Protein AF-A0A7C2YFM9-F1 (afdb_monomer_lite)

Radius of gyration: 23.88 Å; chains: 1; bounding box: 37×50×71 Å

Sequence (76 aa):
MAKSNDKPGTTAENAKAFTTLSGVPLERIYTPADLATLDPEQHIGYPGAFPFTRGVYPTMYRGRLWTMRQYAGFGT

Secondary structure (DSSP, 8-state):
-----------GGG-S--B-TTS-B--S---GGGGTT--HHHHT--TTSTT-TT-SSSSGGGTS------------

Structure (mmCIF, N/CA/C/O backbone):
data_AF-A0A7C2YFM9-F1
#
_entry.id   AF-A0A7C2YFM9-F1
#
loop_
_atom_site.group_PDB
_atom_site.id
_atom_site.type_symbol
_atom_site.label_atom_id
_atom_site.label_alt_id
_atom_site.label_comp_id
_atom_site.label_asym_id
_atom_site.label_entity_id
_atom_site.label_seq_id
_atom_site.pdbx_PDB_ins_code
_atom_site.Cartn_x
_atom_site.Cartn_y
_atom_site.Cartn_z
_atom_site.occupancy
_atom_site.B_iso_or_equiv
_atom_site.auth_seq_id
_atom_site.auth_comp_id
_atom_site.auth_asym_id
_atom_site.auth_atom_id
_atom_site.pdbx_PDB_model_num
ATOM 1 N N . MET A 1 1 ? -21.118 -9.871 57.719 1.00 37.75 1 MET A N 1
ATOM 2 C CA . MET A 1 1 ? -22.074 -10.506 56.790 1.00 37.75 1 MET A CA 1
ATOM 3 C C . MET A 1 1 ? -22.003 -9.740 55.470 1.00 37.75 1 MET A C 1
ATOM 5 O O . MET A 1 1 ? -22.129 -8.529 55.516 1.00 37.75 1 MET A O 1
ATOM 9 N N . ALA A 1 2 ? -21.677 -10.443 54.379 1.00 41.03 2 ALA A N 1
ATOM 10 C CA . ALA A 1 2 ? -21.680 -10.055 52.957 1.00 41.03 2 ALA A CA 1
ATOM 11 C C . ALA A 1 2 ? -21.082 -8.691 52.527 1.00 41.03 2 ALA A C 1
ATOM 13 O O . ALA A 1 2 ? -21.711 -7.644 52.621 1.00 41.03 2 ALA A O 1
ATOM 14 N N . LYS A 1 3 ? -19.885 -8.749 51.922 1.00 43.72 3 LYS A N 1
ATOM 15 C CA . LYS A 1 3 ? -19.438 -7.771 50.920 1.00 43.72 3 LYS A CA 1
ATOM 16 C C . LYS A 1 3 ? -20.250 -8.010 49.640 1.00 43.72 3 LYS A C 1
ATOM 18 O O . LYS A 1 3 ? -20.215 -9.126 49.132 1.00 43.72 3 LYS A O 1
ATOM 23 N N . SER A 1 4 ? -20.911 -6.994 49.097 1.00 38.12 4 SER A N 1
ATOM 24 C CA . SER A 1 4 ? -21.466 -7.021 47.737 1.00 38.12 4 SER A CA 1
ATOM 25 C C . SER A 1 4 ? -20.882 -5.861 46.937 1.00 38.12 4 SER A C 1
ATOM 27 O O . SER A 1 4 ? -21.412 -4.756 46.901 1.00 38.12 4 SER A O 1
ATOM 29 N N . ASN A 1 5 ? -19.733 -6.116 46.317 1.00 50.09 5 ASN A N 1
ATOM 30 C CA . ASN A 1 5 ? -19.226 -5.282 45.237 1.00 50.09 5 ASN A CA 1
ATOM 31 C C . ASN A 1 5 ? -19.461 -6.076 43.955 1.00 50.09 5 ASN A C 1
ATO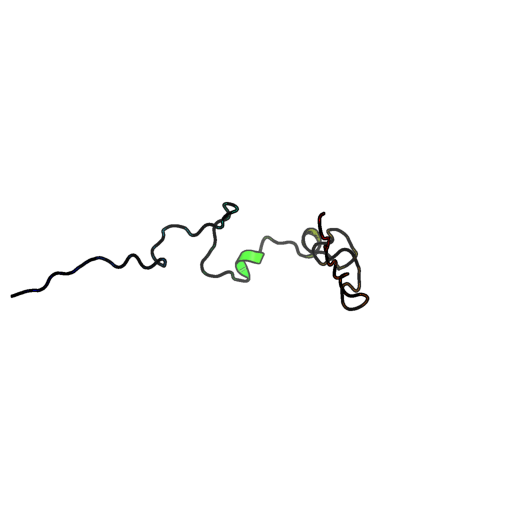M 33 O O . ASN A 1 5 ? -18.628 -6.895 43.583 1.00 50.09 5 ASN A O 1
ATOM 37 N N . ASP A 1 6 ? -20.614 -5.865 43.328 1.00 52.19 6 ASP A N 1
ATOM 38 C CA . ASP A 1 6 ? -20.924 -6.437 42.020 1.00 52.19 6 ASP A CA 1
ATOM 39 C C . ASP A 1 6 ? -21.055 -5.280 41.028 1.00 52.19 6 ASP A C 1
ATOM 41 O O . ASP A 1 6 ? -22.138 -4.812 40.681 1.00 52.19 6 ASP A O 1
ATOM 45 N N . LYS A 1 7 ? -19.902 -4.713 40.655 1.00 52.66 7 LYS A N 1
ATOM 46 C CA . LYS A 1 7 ? -19.820 -3.953 39.410 1.00 52.66 7 LYS A CA 1
ATOM 47 C C . LYS A 1 7 ? -19.610 -5.000 38.322 1.00 52.66 7 LYS A C 1
ATOM 49 O O . LYS A 1 7 ? -18.540 -5.613 38.338 1.00 52.66 7 LYS A O 1
ATOM 54 N N . P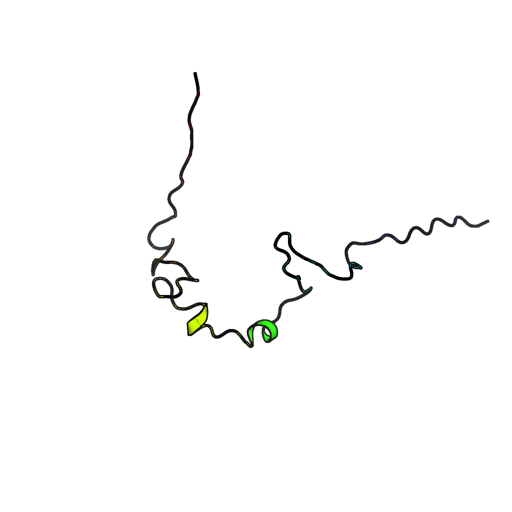RO A 1 8 ? -20.546 -5.203 37.378 1.00 47.44 8 PRO A N 1
ATOM 55 C CA . PRO A 1 8 ? -20.219 -5.977 36.198 1.00 47.44 8 PRO A CA 1
ATOM 56 C C . PRO A 1 8 ? -19.084 -5.231 35.501 1.00 47.44 8 PRO A C 1
ATOM 58 O O . PRO A 1 8 ? -19.235 -4.086 35.069 1.00 47.44 8 PRO A O 1
ATOM 61 N N . GLY A 1 9 ? -17.906 -5.847 35.481 1.00 48.03 9 GLY A N 1
ATOM 62 C CA . GLY A 1 9 ? -16.814 -5.392 34.645 1.00 48.03 9 GLY A CA 1
ATOM 63 C C . GLY A 1 9 ? -17.304 -5.473 33.210 1.00 48.03 9 GLY A C 1
ATOM 64 O O . GLY A 1 9 ? -17.406 -6.564 32.656 1.00 48.03 9 GLY A O 1
ATOM 65 N N . THR A 1 10 ? -17.663 -4.332 32.625 1.00 49.88 10 THR A N 1
ATOM 66 C CA . THR A 1 10 ? -17.910 -4.211 31.190 1.00 49.88 10 THR A CA 1
ATOM 67 C C . THR A 1 10 ? -16.578 -4.423 30.486 1.00 49.88 10 THR A C 1
ATOM 69 O O . THR A 1 10 ? -15.878 -3.481 30.124 1.00 49.88 10 THR A O 1
ATOM 72 N N . THR A 1 11 ? -16.179 -5.682 30.352 1.00 55.25 11 THR A N 1
ATOM 73 C CA . THR A 1 11 ? -15.090 -6.071 29.472 1.00 55.25 11 THR A CA 1
ATOM 74 C C . THR A 1 11 ? -15.525 -5.707 28.057 1.00 55.25 11 THR A C 1
ATOM 76 O O . THR A 1 11 ? -16.658 -5.999 27.661 1.00 55.25 11 THR A O 1
ATOM 79 N N . ALA A 1 12 ? -14.641 -5.058 27.297 1.00 59.78 12 ALA A N 1
ATOM 80 C CA . ALA A 1 12 ? -14.901 -4.605 25.929 1.00 59.78 12 ALA A CA 1
ATOM 81 C C . ALA A 1 12 ? -15.477 -5.712 25.021 1.00 59.78 12 ALA A C 1
ATOM 83 O O . ALA A 1 12 ? -16.179 -5.407 24.067 1.00 59.78 12 ALA A O 1
ATOM 84 N N . GLU A 1 13 ? -15.252 -6.985 25.362 1.00 62.50 13 GLU A N 1
ATOM 85 C CA . GLU A 1 13 ? -15.781 -8.181 24.695 1.00 62.50 13 GLU A CA 1
ATOM 86 C C . GLU A 1 13 ? -17.316 -8.271 24.603 1.00 62.50 13 GLU A C 1
ATOM 88 O O . GLU A 1 13 ? -17.813 -8.971 23.720 1.00 62.50 13 GLU A O 1
ATOM 93 N N . ASN A 1 14 ? -18.063 -7.575 25.472 1.00 62.91 14 ASN A N 1
ATOM 94 C CA . ASN A 1 14 ? -19.536 -7.564 25.483 1.00 62.91 14 ASN A CA 1
ATOM 95 C C . ASN A 1 14 ? -20.161 -6.404 24.683 1.00 62.91 14 ASN A C 1
ATOM 97 O O . ASN A 1 14 ? -21.372 -6.180 24.753 1.00 62.91 14 ASN A O 1
ATOM 101 N N . ALA A 1 15 ? -19.366 -5.639 23.930 1.00 66.62 15 ALA A N 1
ATOM 102 C CA . ALA A 1 15 ? -19.906 -4.607 23.054 1.00 66.62 15 ALA A CA 1
ATOM 103 C C . ALA A 1 15 ? -20.744 -5.235 21.924 1.00 66.62 15 ALA A C 1
ATOM 105 O O . ALA A 1 15 ? -20.319 -6.175 21.256 1.00 66.62 15 ALA A O 1
ATOM 106 N N . LYS A 1 16 ? -21.947 -4.691 21.700 1.00 67.94 16 LYS A N 1
ATOM 107 C CA . LYS A 1 16 ? -22.926 -5.210 20.727 1.00 67.94 16 LYS A CA 1
ATOM 108 C C . LYS A 1 16 ? -22.457 -5.094 19.267 1.00 67.94 16 LYS A C 1
ATOM 110 O O . LYS A 1 16 ? -22.950 -5.827 18.419 1.00 67.94 16 LYS A O 1
ATOM 115 N N . ALA A 1 17 ? -21.540 -4.171 18.979 1.00 74.69 17 ALA A N 1
ATOM 116 C CA . ALA A 1 17 ? -20.908 -3.997 17.676 1.00 74.69 17 ALA A CA 1
ATOM 117 C C . ALA A 1 17 ? -19.538 -3.328 17.849 1.00 74.69 17 ALA A C 1
ATOM 119 O O . ALA A 1 17 ? -19.402 -2.396 18.646 1.00 74.69 17 ALA A O 1
ATOM 120 N N . PHE A 1 18 ? -18.546 -3.792 17.090 1.00 88.50 18 PHE A N 1
ATOM 121 C CA . PHE A 1 18 ? -17.232 -3.163 16.994 1.00 88.50 18 PHE A CA 1
ATOM 122 C C . PHE A 1 18 ? -17.141 -2.443 15.658 1.00 88.50 18 PHE A C 1
ATOM 124 O O . PHE A 1 18 ? -17.391 -3.044 14.618 1.00 88.50 18 PHE A O 1
ATOM 131 N N . THR A 1 19 ? -16.776 -1.166 15.686 1.00 92.00 19 THR A N 1
ATOM 132 C CA . THR A 1 19 ? -16.713 -0.333 14.484 1.00 92.00 19 THR A CA 1
ATOM 133 C C . THR A 1 19 ? -15.400 0.434 14.469 1.00 92.00 19 THR A C 1
ATOM 135 O O . THR A 1 19 ? -14.943 0.925 15.501 1.00 92.00 19 THR A O 1
ATOM 138 N N . THR A 1 20 ? -14.777 0.533 13.297 1.00 92.38 20 THR A N 1
ATOM 139 C CA . THR A 1 20 ? -13.575 1.353 13.100 1.00 92.38 20 THR A CA 1
ATOM 140 C C . THR A 1 20 ? -13.914 2.849 13.090 1.00 92.38 20 THR A C 1
ATOM 142 O O . THR A 1 20 ? -15.073 3.237 12.952 1.00 92.38 20 THR A O 1
ATOM 145 N N . LEU A 1 21 ? -12.899 3.717 13.163 1.00 94.44 21 LEU A 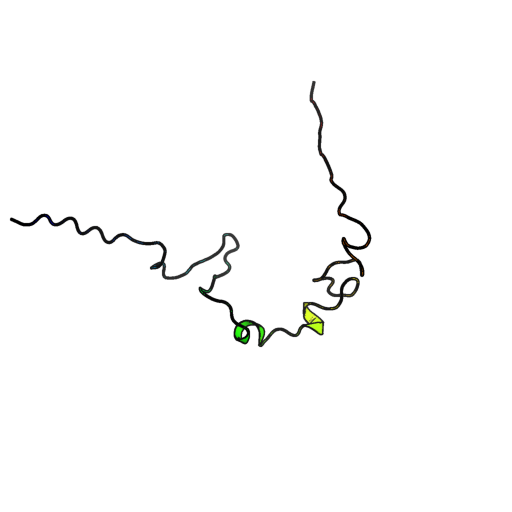N 1
ATOM 146 C CA . LEU A 1 21 ? -13.082 5.171 13.013 1.00 94.44 21 LEU A CA 1
ATOM 147 C C . LEU A 1 21 ? -13.729 5.562 11.674 1.00 94.44 21 LEU A C 1
ATOM 149 O O . LEU A 1 21 ? -14.393 6.590 11.589 1.00 94.44 21 LEU A O 1
ATOM 153 N N . SER A 1 22 ? -13.571 4.728 10.645 1.00 94.44 22 SER A N 1
ATOM 154 C CA . SER A 1 22 ? -14.177 4.920 9.326 1.00 94.44 22 SER A CA 1
ATOM 155 C C . SER A 1 22 ? -15.627 4.422 9.241 1.00 94.44 22 SER A C 1
ATOM 157 O O . SER A 1 22 ? -16.201 4.424 8.157 1.00 94.44 22 SER A O 1
ATOM 159 N N . GLY A 1 23 ? -16.223 3.952 10.344 1.00 92.94 23 GLY A N 1
ATOM 160 C CA . GLY A 1 23 ? -17.606 3.465 10.375 1.00 92.94 23 GLY A CA 1
ATOM 161 C C . GLY A 1 23 ? -17.795 2.024 9.884 1.00 92.94 23 GLY A C 1
ATOM 162 O O . GLY A 1 23 ? -18.929 1.568 9.767 1.00 92.94 23 GLY A O 1
ATOM 163 N N . VAL A 1 24 ? -16.711 1.292 9.610 1.00 93.12 24 VAL A N 1
ATOM 164 C CA . VAL A 1 24 ? -16.781 -0.091 9.108 1.00 93.12 24 VAL A CA 1
ATOM 165 C C . VAL A 1 24 ? -16.946 -1.064 10.282 1.00 93.12 24 VAL A C 1
ATOM 167 O O . VAL A 1 24 ? -16.119 -0.996 11.201 1.00 93.12 24 VAL A O 1
ATOM 170 N N . PRO A 1 25 ? -17.966 -1.947 10.276 1.00 92.31 25 PRO A N 1
ATOM 171 C CA . PRO A 1 25 ? -18.127 -2.974 11.300 1.00 92.31 25 PRO A CA 1
ATOM 172 C C . PRO A 1 25 ? -16.994 -4.006 11.217 1.00 92.31 25 PRO A C 1
ATOM 174 O O . PRO A 1 25 ? -16.555 -4.374 10.127 1.00 92.31 25 PRO A O 1
ATOM 177 N N . LEU A 1 26 ? -16.513 -4.454 12.374 1.00 91.06 26 LEU A N 1
ATOM 178 C CA . LEU A 1 26 ? -15.434 -5.425 12.503 1.00 91.06 26 LEU A CA 1
ATOM 179 C C . LEU A 1 26 ? -15.976 -6.730 13.088 1.00 91.06 26 LEU A C 1
ATOM 181 O O . LEU A 1 26 ? -16.460 -6.759 14.222 1.00 91.06 26 LEU A O 1
ATOM 185 N N . GLU A 1 27 ? -15.851 -7.806 12.319 1.00 89.88 27 GLU A N 1
ATOM 186 C CA . GLU A 1 27 ? -16.188 -9.153 12.769 1.00 89.88 27 GLU A CA 1
ATOM 187 C C . GLU A 1 27 ? -15.070 -9.728 13.641 1.00 89.88 27 GLU A C 1
ATOM 189 O O . GLU A 1 27 ? -13.902 -9.345 13.543 1.00 89.88 27 GLU A O 1
ATOM 194 N N . ARG A 1 28 ? -15.418 -10.675 14.515 1.00 88.50 28 ARG A N 1
ATOM 195 C CA . ARG A 1 28 ? -14.453 -11.253 15.463 1.00 88.50 28 ARG A CA 1
ATOM 196 C C . ARG A 1 28 ? -13.386 -12.107 14.773 1.00 88.50 28 ARG A C 1
ATOM 198 O O . ARG A 1 28 ? -12.248 -12.145 15.233 1.00 88.50 28 ARG A O 1
ATOM 205 N N . ILE A 1 29 ? -13.767 -12.824 13.719 1.00 90.88 29 ILE A N 1
ATOM 206 C CA . ILE A 1 29 ? -12.894 -13.707 12.942 1.00 90.88 29 ILE A CA 1
ATOM 207 C C . ILE A 1 29 ? -13.312 -13.597 11.479 1.00 90.88 29 ILE A C 1
ATOM 209 O O . ILE A 1 29 ? -14.493 -13.726 11.177 1.00 90.88 29 ILE A O 1
ATOM 213 N N . TYR A 1 30 ? -12.332 -13.414 10.595 1.00 93.06 30 TYR A N 1
ATOM 214 C CA . TYR A 1 30 ? -12.509 -13.509 9.149 1.00 93.06 30 TYR A CA 1
ATOM 215 C C . TYR A 1 30 ? -12.002 -14.866 8.662 1.00 93.06 30 TYR A C 1
ATOM 217 O O . TYR A 1 30 ? -10.945 -15.346 9.077 1.00 93.06 30 TYR A O 1
ATOM 225 N N . THR A 1 31 ? -12.763 -15.488 7.780 1.00 95.00 31 THR A N 1
ATOM 226 C CA . THR A 1 31 ? -12.570 -16.838 7.262 1.00 95.00 31 THR A CA 1
ATOM 227 C C . THR A 1 31 ? -12.560 -16.819 5.731 1.00 95.00 31 THR A C 1
ATOM 229 O O . THR A 1 31 ? -12.961 -15.831 5.116 1.00 95.00 31 THR A O 1
ATOM 232 N N . PRO A 1 32 ? -12.154 -17.915 5.064 1.00 94.12 32 PRO A N 1
ATOM 233 C CA . PRO A 1 32 ? -12.270 -18.003 3.609 1.00 94.12 32 PRO A CA 1
ATOM 234 C C . PRO A 1 32 ? -13.702 -17.821 3.080 1.00 94.12 32 PRO A C 1
ATOM 236 O O . PRO A 1 32 ? -13.865 -17.430 1.928 1.00 94.12 32 PRO A O 1
ATOM 239 N N . ALA A 1 33 ? -14.735 -18.067 3.898 1.00 93.44 33 ALA A N 1
ATOM 240 C CA . ALA A 1 33 ? -16.126 -17.835 3.508 1.00 93.44 33 ALA A CA 1
ATOM 241 C C . ALA A 1 33 ? -16.421 -16.346 3.258 1.00 93.44 33 ALA A C 1
ATOM 243 O O . ALA A 1 33 ? -17.221 -16.020 2.385 1.00 93.44 33 ALA A O 1
ATOM 244 N N . ASP A 1 34 ? -15.719 -15.443 3.945 1.00 92.31 34 ASP A N 1
ATOM 245 C CA . ASP A 1 34 ? -15.873 -13.994 3.778 1.00 92.31 34 ASP A CA 1
ATOM 246 C C . ASP A 1 34 ? -15.268 -13.485 2.458 1.00 92.31 34 ASP A C 1
ATOM 248 O O . ASP A 1 34 ? -15.530 -12.361 2.036 1.00 92.31 34 ASP A O 1
ATOM 252 N N . LEU A 1 35 ? -14.483 -14.324 1.772 1.00 91.69 35 LEU A N 1
ATOM 253 C CA . LEU A 1 35 ? -13.940 -14.051 0.440 1.00 91.69 35 LEU A CA 1
ATOM 254 C C . LEU A 1 35 ? -14.824 -14.599 -0.688 1.00 91.69 35 LEU A C 1
ATOM 256 O O . LEU A 1 35 ? -14.492 -14.401 -1.853 1.00 91.69 35 LEU A O 1
ATOM 260 N N . ALA A 1 36 ? -15.932 -15.285 -0.382 1.00 90.31 36 ALA A N 1
ATOM 261 C CA . ALA A 1 36 ? -16.726 -16.006 -1.382 1.00 90.31 36 ALA A CA 1
ATOM 262 C C . ALA A 1 36 ? -17.292 -15.110 -2.501 1.00 90.31 36 ALA A C 1
ATOM 264 O O . ALA A 1 36 ? -17.557 -15.590 -3.600 1.00 90.31 36 ALA A O 1
ATOM 265 N N . THR A 1 37 ? -17.473 -13.816 -2.236 1.00 89.69 37 THR A N 1
ATOM 266 C CA . THR A 1 37 ? -17.977 -12.828 -3.203 1.00 89.69 37 THR A CA 1
ATOM 267 C C . THR A 1 37 ? -16.870 -12.071 -3.940 1.00 89.69 37 THR A C 1
ATOM 269 O O . THR A 1 37 ? -17.158 -11.296 -4.852 1.00 89.69 37 THR A O 1
ATOM 272 N N . LEU A 1 38 ? -15.604 -12.270 -3.565 1.00 91.88 38 LEU A N 1
ATOM 273 C CA . LEU A 1 38 ? -14.471 -11.557 -4.136 1.00 91.88 38 LEU A CA 1
ATOM 274 C C . LEU A 1 38 ? -13.974 -12.260 -5.404 1.00 91.88 38 LEU A C 1
ATOM 276 O O . LEU A 1 38 ? -13.392 -13.335 -5.321 1.00 91.88 38 LEU A O 1
ATOM 280 N N . ASP A 1 39 ? -14.114 -11.613 -6.563 1.00 93.12 39 ASP A N 1
ATOM 281 C CA . ASP A 1 39 ? -13.384 -11.999 -7.782 1.00 93.12 39 ASP A CA 1
ATOM 282 C C . ASP A 1 39 ? -11.928 -11.482 -7.707 1.00 93.12 39 ASP A C 1
ATOM 284 O O . ASP A 1 39 ? -11.720 -10.262 -7.758 1.00 93.12 39 ASP A O 1
ATOM 288 N N . PRO A 1 40 ? -10.907 -12.353 -7.578 1.00 90.31 40 PRO A N 1
ATOM 289 C CA . PRO A 1 40 ? -9.522 -11.914 -7.440 1.00 90.31 40 PRO A CA 1
ATOM 290 C C . PRO A 1 40 ? -8.951 -11.272 -8.707 1.00 90.31 40 PRO A C 1
ATOM 292 O O . PRO A 1 40 ? -8.087 -10.400 -8.601 1.00 90.31 40 PRO A O 1
ATOM 295 N N . GLU A 1 41 ? -9.389 -11.687 -9.896 1.00 90.38 41 GLU A N 1
ATOM 296 C CA . GLU A 1 41 ? -8.855 -11.151 -11.151 1.00 90.38 41 GLU A CA 1
ATOM 297 C C . GLU A 1 41 ? -9.339 -9.721 -11.372 1.00 90.38 41 GLU A C 1
ATOM 299 O O . GLU A 1 41 ? -8.538 -8.845 -11.698 1.00 90.38 41 GLU A O 1
ATOM 304 N N . GLN A 1 42 ? -10.620 -9.468 -11.098 1.00 92.38 42 GLN A N 1
ATOM 305 C CA . GLN A 1 42 ? -11.219 -8.145 -11.273 1.00 92.38 42 GLN A CA 1
ATOM 306 C C . GLN A 1 42 ? -10.852 -7.167 -10.153 1.00 92.38 42 GLN A C 1
ATOM 308 O O . GLN A 1 42 ? -10.572 -6.002 -10.429 1.00 92.38 42 GLN A O 1
ATOM 313 N N . HIS A 1 43 ? -10.848 -7.614 -8.891 1.00 93.12 43 HIS A N 1
ATOM 314 C CA . HIS A 1 43 ? -10.675 -6.712 -7.744 1.00 93.12 43 HIS A CA 1
ATOM 315 C C . HIS A 1 43 ? -9.223 -6.574 -7.276 1.00 93.12 43 HIS A C 1
ATOM 317 O O . HIS A 1 43 ? -8.849 -5.538 -6.719 1.00 93.12 43 HIS A O 1
ATOM 323 N N . ILE A 1 44 ? -8.389 -7.601 -7.472 1.00 94.56 44 ILE A N 1
ATOM 324 C CA . ILE A 1 44 ? -6.996 -7.591 -7.004 1.00 94.56 44 ILE A CA 1
ATOM 325 C C . ILE A 1 44 ? -6.016 -7.460 -8.179 1.00 94.56 44 ILE A C 1
ATOM 327 O O . ILE A 1 44 ? -5.094 -6.642 -8.107 1.00 94.56 44 ILE A O 1
ATOM 331 N N . GLY A 1 45 ? -6.207 -8.244 -9.245 1.00 94.31 45 GLY A N 1
ATOM 332 C CA . GLY A 1 45 ? -5.373 -8.244 -10.453 1.00 94.31 45 GLY A CA 1
ATOM 333 C C . GLY A 1 45 ? -3.888 -8.556 -10.218 1.00 94.31 45 GLY A C 1
ATOM 334 O O . GLY A 1 45 ? -3.460 -8.925 -9.120 1.00 94.31 45 GLY A O 1
ATOM 335 N N . TYR A 1 46 ? -3.066 -8.431 -11.261 1.00 96.00 46 TYR A N 1
ATOM 336 C CA . TYR A 1 46 ? -1.609 -8.624 -11.185 1.00 96.00 46 TYR A CA 1
ATOM 337 C C . TYR A 1 46 ? -0.874 -7.312 -10.845 1.00 96.00 46 TYR A C 1
ATOM 339 O O . TYR A 1 46 ? -1.356 -6.233 -11.188 1.00 96.00 46 TYR A O 1
ATOM 347 N N . PRO A 1 47 ? 0.301 -7.361 -10.182 1.00 96.69 47 PRO A N 1
ATOM 348 C CA . PRO A 1 47 ? 1.093 -6.156 -9.934 1.00 96.69 47 PRO A CA 1
ATOM 349 C C . PRO A 1 47 ? 1.494 -5.490 -11.256 1.00 96.69 47 PRO A C 1
ATOM 351 O O . PRO A 1 47 ? 1.903 -6.160 -12.203 1.00 96.69 47 PRO A O 1
ATOM 354 N N . GLY A 1 48 ? 1.393 -4.163 -11.324 1.00 96.81 48 GLY A N 1
ATOM 355 C CA . GLY A 1 48 ? 1.668 -3.405 -12.546 1.00 96.81 48 GLY A CA 1
ATOM 356 C C . GLY A 1 48 ? 0.567 -3.440 -13.608 1.00 96.81 48 GLY A C 1
ATOM 357 O O . GLY A 1 48 ? 0.765 -2.879 -14.682 1.00 96.81 48 GLY A O 1
ATOM 358 N N . ALA A 1 49 ? -0.584 -4.046 -13.315 1.00 96.56 49 ALA A N 1
ATOM 359 C CA . ALA A 1 49 ? -1.764 -4.044 -14.171 1.00 96.56 49 ALA A CA 1
ATOM 360 C C . ALA A 1 49 ? -2.991 -3.538 -13.400 1.00 96.56 49 ALA A C 1
ATOM 362 O O . ALA A 1 49 ? -3.041 -3.631 -12.172 1.00 96.56 49 ALA A O 1
ATOM 363 N N . PHE A 1 50 ? -3.984 -3.006 -14.119 1.00 95.62 50 PHE A N 1
ATOM 364 C CA . PHE A 1 50 ? -5.274 -2.627 -13.533 1.00 95.62 50 PHE A CA 1
ATOM 365 C C . PHE A 1 50 ? -5.884 -3.826 -12.771 1.00 95.62 50 PHE A C 1
ATOM 367 O O . PHE A 1 50 ? -5.771 -4.949 -13.266 1.00 95.62 50 PHE A O 1
ATOM 374 N N . PRO A 1 51 ? -6.502 -3.636 -11.586 1.00 96.12 51 PRO A N 1
ATOM 375 C CA . PRO A 1 51 ? -6.816 -2.373 -10.894 1.00 96.12 51 PRO A CA 1
ATOM 376 C C . PRO A 1 51 ? -5.687 -1.806 -10.015 1.00 96.12 51 PRO A C 1
ATOM 378 O O . PRO A 1 51 ? -5.911 -0.885 -9.235 1.00 96.12 51 PRO A O 1
ATOM 381 N N . PHE A 1 52 ? -4.464 -2.329 -10.131 1.00 96.38 52 PHE A N 1
ATOM 382 C CA . PHE A 1 52 ? -3.283 -1.896 -9.375 1.00 96.38 52 PHE A CA 1
ATOM 383 C C .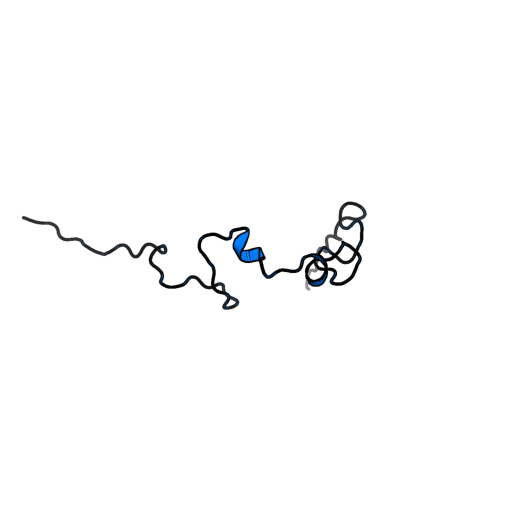 PHE A 1 52 ? -3.390 -2.076 -7.852 1.00 96.38 52 PHE A C 1
ATOM 385 O O . PHE A 1 52 ? -2.569 -1.528 -7.115 1.00 96.38 52 PHE A O 1
ATOM 392 N N . THR A 1 53 ? -4.325 -2.899 -7.364 1.00 96.31 53 THR A N 1
ATOM 393 C CA . THR A 1 53 ? -4.489 -3.214 -5.933 1.00 96.31 53 THR A CA 1
ATOM 394 C C . THR A 1 53 ? -3.217 -3.829 -5.333 1.00 96.31 53 THR A C 1
ATOM 396 O O . THR A 1 53 ? -2.885 -3.570 -4.180 1.00 96.31 53 THR A O 1
ATOM 399 N N . ARG A 1 54 ? -2.443 -4.592 -6.127 1.00 95.62 54 ARG A N 1
ATOM 400 C CA . ARG A 1 54 ? -1.122 -5.138 -5.736 1.00 95.62 54 ARG A CA 1
ATOM 401 C C . ARG A 1 54 ? 0.057 -4.179 -5.963 1.00 95.62 54 ARG A C 1
ATOM 403 O O . ARG A 1 54 ? 1.201 -4.543 -5.695 1.00 95.62 54 ARG A O 1
ATOM 410 N N . GLY A 1 55 ? -0.210 -2.967 -6.442 1.00 96.12 55 GLY A N 1
ATOM 411 C CA . GLY A 1 55 ? 0.779 -1.940 -6.746 1.00 96.12 55 GLY A CA 1
ATOM 412 C C . GLY A 1 55 ? 0.917 -1.641 -8.241 1.00 96.12 55 GLY A C 1
ATOM 413 O O . GLY A 1 55 ? 0.599 -2.458 -9.105 1.00 96.12 55 GLY A O 1
ATOM 414 N N . VAL A 1 56 ? 1.417 -0.439 -8.536 1.00 96.62 56 VAL A N 1
ATOM 415 C CA . VAL A 1 56 ? 1.493 0.134 -9.896 1.00 96.62 56 VAL A CA 1
ATOM 416 C C . VAL A 1 56 ? 2.694 -0.387 -10.698 1.00 96.62 56 VAL A C 1
ATOM 418 O O . VAL A 1 56 ? 2.734 -0.240 -11.914 1.00 96.62 56 VAL A O 1
ATOM 421 N N . TYR A 1 57 ? 3.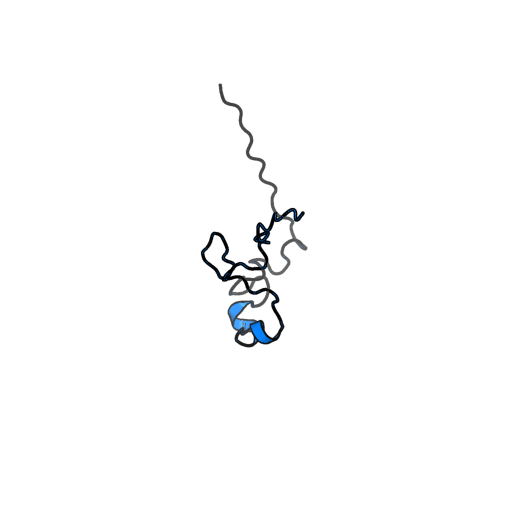671 -1.027 -10.050 1.00 97.00 57 TYR A N 1
ATOM 422 C CA . TYR A 1 57 ? 4.862 -1.562 -10.715 1.00 97.00 57 TYR A CA 1
ATOM 423 C C . TYR A 1 57 ? 4.890 -3.096 -10.653 1.00 97.00 57 TYR A C 1
ATOM 425 O O . TYR A 1 57 ? 4.649 -3.641 -9.578 1.00 97.00 57 TYR A O 1
ATOM 433 N N . PRO A 1 58 ? 5.272 -3.813 -11.729 1.00 97.38 58 PRO A N 1
ATOM 434 C CA . PRO A 1 58 ? 5.305 -5.282 -11.732 1.00 97.38 58 PRO A CA 1
ATOM 435 C C . PRO A 1 58 ? 6.228 -5.903 -10.674 1.00 97.38 58 PRO A C 1
ATOM 437 O O . PRO A 1 58 ? 5.948 -6.975 -10.146 1.00 97.38 58 PRO A O 1
ATOM 440 N N . THR A 1 59 ? 7.338 -5.232 -10.348 1.00 97.56 59 THR A N 1
ATOM 441 C CA . THR A 1 59 ? 8.350 -5.735 -9.403 1.00 97.56 59 THR A CA 1
ATOM 442 C C . THR A 1 59 ? 8.301 -5.060 -8.031 1.00 97.56 59 THR A C 1
ATOM 444 O O . THR A 1 59 ? 8.952 -5.537 -7.098 1.00 97.56 59 THR A O 1
ATOM 447 N N . MET A 1 60 ? 7.535 -3.971 -7.885 1.00 97.44 60 MET A N 1
ATOM 448 C CA . MET A 1 60 ? 7.434 -3.159 -6.663 1.00 97.44 60 MET A CA 1
ATOM 449 C C . MET A 1 60 ? 8.802 -2.968 -5.968 1.00 97.44 60 MET A C 1
ATOM 451 O O . MET A 1 60 ? 9.817 -2.676 -6.608 1.00 97.44 60 MET A O 1
ATOM 455 N N . TYR A 1 61 ? 8.850 -3.168 -4.651 1.00 97.44 61 TYR A N 1
ATOM 456 C CA . TYR A 1 61 ? 10.039 -2.966 -3.829 1.00 97.44 61 TYR A CA 1
ATOM 457 C C . TYR A 1 61 ? 11.115 -4.042 -3.994 1.00 97.44 61 TYR A C 1
ATOM 459 O O . TYR A 1 61 ? 12.198 -3.883 -3.441 1.00 97.44 61 TYR A O 1
ATOM 467 N N . ARG A 1 62 ? 10.871 -5.097 -4.789 1.00 96.44 62 ARG A N 1
ATOM 468 C CA . ARG A 1 62 ? 11.947 -6.008 -5.211 1.00 96.44 62 ARG A CA 1
ATOM 469 C C . ARG A 1 62 ? 12.858 -5.359 -6.254 1.00 96.44 62 ARG A C 1
ATOM 471 O O . ARG A 1 62 ? 14.027 -5.714 -6.318 1.00 96.44 62 ARG A O 1
ATOM 478 N N . GLY A 1 63 ? 12.328 -4.442 -7.071 1.00 96.25 63 GLY A N 1
ATOM 479 C CA . GLY A 1 63 ? 13.101 -3.705 -8.075 1.00 96.25 63 GLY A CA 1
ATOM 480 C C . GLY A 1 63 ? 13.662 -2.386 -7.544 1.00 96.25 63 GLY A C 1
ATOM 481 O O . GLY A 1 63 ? 14.845 -2.102 -7.702 1.00 96.25 63 GLY A O 1
ATOM 482 N N . ARG A 1 64 ? 12.818 -1.574 -6.898 1.00 95.25 64 ARG A N 1
ATOM 483 C CA . ARG A 1 64 ? 13.218 -0.279 -6.332 1.00 95.25 64 ARG A CA 1
ATOM 484 C C . ARG A 1 64 ? 12.463 -0.019 -5.039 1.00 95.25 64 ARG A C 1
ATOM 486 O O . ARG A 1 64 ? 11.238 0.015 -5.051 1.00 95.25 64 ARG A O 1
ATOM 493 N N . LEU A 1 65 ? 13.189 0.216 -3.948 1.00 97.44 65 LEU A N 1
ATOM 494 C CA . LEU A 1 65 ? 12.601 0.598 -2.662 1.00 97.44 65 LEU A CA 1
ATOM 495 C C . LEU A 1 65 ? 11.828 1.921 -2.761 1.00 97.44 65 LEU A C 1
ATOM 497 O O . LEU A 1 65 ? 12.062 2.745 -3.652 1.00 97.44 65 LEU A O 1
ATOM 501 N N . TRP A 1 66 ? 10.913 2.144 -1.818 1.00 96.38 66 TRP A N 1
ATOM 502 C CA . TRP A 1 66 ? 10.248 3.436 -1.699 1.00 96.38 66 TRP A CA 1
ATOM 503 C C . TRP A 1 66 ? 11.280 4.537 -1.430 1.00 96.38 66 TRP A C 1
ATOM 505 O O . TRP A 1 66 ? 12.301 4.334 -0.773 1.00 96.38 66 TRP A O 1
ATOM 515 N N . THR A 1 67 ? 11.016 5.734 -1.946 1.00 95.88 67 THR A N 1
ATOM 516 C CA . THR A 1 67 ? 11.862 6.891 -1.648 1.00 95.88 67 THR A CA 1
ATOM 517 C C . THR A 1 67 ? 11.556 7.372 -0.237 1.00 95.88 67 THR A C 1
ATOM 519 O O . THR A 1 67 ? 10.445 7.834 0.026 1.00 95.88 67 THR A O 1
ATOM 522 N N . MET A 1 68 ? 12.534 7.292 0.665 1.00 96.12 68 MET A N 1
ATOM 523 C CA . MET A 1 68 ? 12.445 7.976 1.953 1.00 96.12 68 MET A CA 1
ATOM 524 C C . MET A 1 68 ? 12.449 9.487 1.710 1.00 96.12 68 MET A C 1
ATOM 526 O O . MET A 1 68 ? 13.396 10.024 1.140 1.00 96.12 68 MET A O 1
ATOM 530 N N . ARG A 1 69 ? 11.373 10.167 2.111 1.00 95.56 69 ARG A N 1
ATOM 531 C CA . ARG A 1 69 ? 11.237 11.621 1.993 1.00 95.56 69 ARG A CA 1
ATOM 532 C C . ARG A 1 69 ? 11.325 12.234 3.379 1.00 95.56 69 ARG A C 1
ATOM 534 O O . ARG A 1 69 ? 10.345 12.253 4.115 1.00 95.56 69 ARG A O 1
ATOM 541 N N . GLN A 1 70 ? 12.520 12.687 3.735 1.00 94.69 70 GLN A N 1
ATOM 542 C CA . GLN A 1 70 ? 12.718 13.483 4.937 1.00 94.69 70 GLN A CA 1
ATOM 543 C C . GLN A 1 70 ? 12.301 14.917 4.625 1.00 94.69 70 GLN A C 1
ATOM 545 O O . GLN A 1 70 ? 12.928 15.592 3.812 1.00 94.69 70 GLN A O 1
ATOM 550 N N . TYR A 1 71 ? 11.215 15.356 5.250 1.00 93.31 71 TYR A N 1
ATOM 551 C CA . TYR A 1 71 ? 10.848 16.762 5.274 1.00 93.31 71 TYR A CA 1
ATOM 552 C C . TYR A 1 71 ? 11.534 17.387 6.486 1.00 93.31 71 TYR A C 1
ATOM 554 O O . TYR A 1 71 ? 11.208 17.055 7.623 1.00 93.31 71 TYR A O 1
ATOM 562 N N . ALA A 1 72 ? 12.518 18.245 6.235 1.00 90.00 72 ALA A N 1
ATOM 563 C CA . ALA A 1 72 ? 13.246 18.979 7.259 1.00 90.00 72 ALA A CA 1
ATOM 564 C C . ALA A 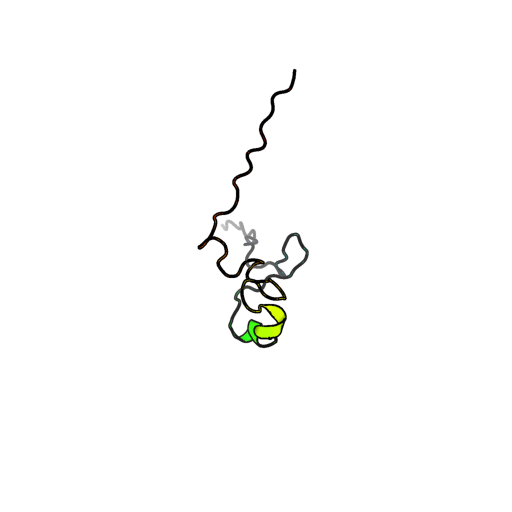1 72 ? 13.415 20.434 6.815 1.00 90.00 72 ALA A C 1
ATOM 566 O O . ALA A 1 72 ? 13.642 20.711 5.637 1.00 90.00 72 ALA A O 1
ATOM 567 N N . GLY A 1 73 ? 13.297 21.354 7.765 1.00 91.88 73 GLY A N 1
ATOM 568 C CA . GLY A 1 73 ? 13.467 22.784 7.558 1.00 91.88 73 GLY A CA 1
ATOM 569 C C . GLY A 1 73 ? 13.500 23.495 8.904 1.00 91.88 73 GLY A C 1
ATOM 570 O O . GLY A 1 73 ? 12.787 23.101 9.826 1.00 91.88 73 GLY A O 1
ATOM 571 N N . PHE A 1 74 ? 14.338 24.520 9.016 1.00 85.75 74 PHE A N 1
ATOM 572 C CA . PHE A 1 74 ? 14.387 25.406 10.175 1.00 85.75 74 PHE A CA 1
ATOM 573 C C . PHE A 1 74 ? 13.835 26.769 9.756 1.00 85.75 74 PHE A C 1
ATOM 575 O O . PHE A 1 74 ? 14.134 27.242 8.658 1.00 85.75 74 PHE A O 1
ATOM 582 N N . GLY A 1 75 ? 13.002 27.367 10.607 1.00 84.69 75 GLY A N 1
ATOM 583 C CA . GLY A 1 75 ? 12.593 28.764 10.463 1.00 84.69 75 GLY A CA 1
ATOM 584 C C . GLY A 1 75 ? 13.670 29.713 10.996 1.00 84.69 75 GLY A C 1
ATOM 585 O O . GLY A 1 75 ? 14.551 29.284 11.743 1.00 84.69 75 GLY A O 1
ATOM 586 N N . THR A 1 76 ? 13.580 30.986 10.614 1.00 61.91 76 THR A N 1
ATOM 587 C CA . THR A 1 76 ? 14.258 32.109 11.286 1.00 61.91 76 THR A CA 1
ATOM 588 C C . THR A 1 76 ? 13.322 32.764 12.281 1.00 61.91 76 THR A C 1
ATOM 590 O O . THR A 1 76 ? 12.153 32.975 11.878 1.00 61.91 76 THR A O 1
#

Foldseek 3Di:
DDDDPDDPPPDVVPDPWDADPVRHTDDPDDDVVNCVPPDCCQPPNACCDPPQNVHNHNCAVVVPNDDDDDDDDDDD

pLDDT: mean 84.32, std 17.8, range [37.75, 97.56]